Protein AF-F3GN49-F1 (afdb_monomer_lite)

Sequence (95 aa):
NPDDLTQWLTDYLAAGGWPEAAEQRVPVAELFPPRGVFGLYVQQRLREARSAGEAFGSTAVHVPGEAVDLQVHEGGVSVSLADGRMLRGSRPAPE

Structure (mmCIF, N/CA/C/O backbone):
data_AF-F3GN49-F1
#
_entry.id   AF-F3GN49-F1
#
loop_
_atom_site.group_PDB
_atom_site.id
_atom_site.type_symbol
_atom_site.label_atom_id
_atom_site.label_alt_id
_atom_site.label_comp_id
_atom_site.label_asym_id
_atom_site.label_entity_id
_atom_site.label_seq_id
_atom_site.pdbx_PDB_ins_code
_atom_site.Cartn_x
_atom_site.C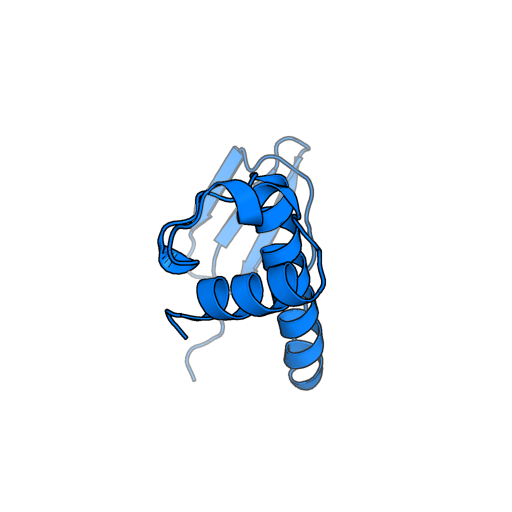artn_y
_atom_site.Cartn_z
_atom_site.occupancy
_atom_site.B_iso_or_equiv
_atom_site.auth_seq_id
_atom_site.auth_comp_id
_atom_site.auth_asym_id
_atom_site.auth_atom_id
_atom_site.pdbx_PDB_model_num
ATOM 1 N N . ASN A 1 1 ? 9.397 -10.462 3.486 1.00 83.94 1 ASN A N 1
ATOM 2 C CA . ASN A 1 1 ? 10.605 -10.629 2.657 1.00 83.94 1 ASN A CA 1
ATOM 3 C C . ASN A 1 1 ? 11.177 -9.235 2.405 1.00 83.94 1 ASN A C 1
ATOM 5 O O . ASN A 1 1 ? 10.424 -8.419 1.888 1.00 83.94 1 ASN A O 1
ATOM 9 N N . PRO A 1 2 ? 12.410 -8.914 2.836 1.00 87.44 2 PRO A N 1
ATOM 10 C CA . PRO A 1 2 ? 13.019 -7.602 2.587 1.00 87.44 2 PRO A CA 1
ATOM 11 C C . PRO A 1 2 ? 13.222 -7.295 1.093 1.00 87.44 2 PRO A C 1
ATOM 13 O O . PRO A 1 2 ? 13.167 -6.130 0.712 1.00 87.44 2 PRO A O 1
ATOM 16 N N . ASP A 1 3 ? 13.352 -8.320 0.247 1.00 93.56 3 ASP A N 1
ATOM 17 C CA . ASP A 1 3 ? 13.603 -8.167 -1.194 1.00 93.56 3 ASP A CA 1
ATOM 18 C C . ASP A 1 3 ? 12.318 -8.127 -2.038 1.00 93.56 3 ASP A C 1
ATOM 20 O O . ASP A 1 3 ? 12.373 -8.103 -3.267 1.00 93.56 3 ASP A O 1
ATOM 24 N N . ASP A 1 4 ? 11.147 -8.125 -1.393 1.00 95.44 4 ASP A N 1
ATOM 25 C CA . ASP A 1 4 ? 9.851 -8.294 -2.058 1.00 95.44 4 ASP A CA 1
ATOM 26 C C . ASP A 1 4 ? 9.590 -7.243 -3.148 1.00 95.44 4 ASP A C 1
ATOM 28 O O . ASP A 1 4 ? 9.171 -7.583 -4.255 1.00 95.44 4 ASP A O 1
ATOM 32 N N . LEU A 1 5 ? 9.906 -5.977 -2.858 1.00 94.88 5 LEU A N 1
ATOM 33 C CA . LEU A 1 5 ? 9.762 -4.878 -3.811 1.00 94.88 5 LEU A CA 1
ATOM 34 C C . LEU A 1 5 ? 10.701 -5.044 -5.011 1.00 94.88 5 LEU A C 1
ATOM 36 O O . LEU A 1 5 ? 10.274 -4.861 -6.147 1.00 94.88 5 LEU A O 1
ATOM 40 N N . THR A 1 6 ? 11.966 -5.391 -4.775 1.00 95.75 6 THR A N 1
ATOM 41 C CA . THR A 1 6 ? 12.965 -5.572 -5.839 1.00 95.75 6 THR A CA 1
ATOM 42 C C . THR A 1 6 ? 12.585 -6.735 -6.755 1.00 95.75 6 THR A C 1
ATOM 44 O O . THR A 1 6 ? 12.718 -6.636 -7.977 1.00 95.75 6 THR A O 1
ATOM 47 N N . GLN A 1 7 ? 12.062 -7.820 -6.181 1.00 96.81 7 GLN A N 1
ATOM 48 C CA . GLN A 1 7 ? 11.602 -8.985 -6.931 1.00 96.81 7 GLN A CA 1
ATOM 49 C C . GLN A 1 7 ? 10.352 -8.653 -7.757 1.00 96.81 7 GLN A C 1
ATOM 51 O O . GLN A 1 7 ? 10.341 -8.878 -8.964 1.00 96.81 7 GLN A O 1
ATOM 56 N N . TRP A 1 8 ? 9.360 -7.996 -7.149 1.00 97.56 8 TRP A N 1
ATOM 57 C CA . TRP A 1 8 ? 8.179 -7.514 -7.867 1.00 97.56 8 TRP A CA 1
ATOM 58 C C . TRP A 1 8 ? 8.542 -6.551 -9.005 1.00 97.56 8 TRP A C 1
ATOM 60 O O . TRP A 1 8 ? 8.000 -6.653 -10.104 1.00 97.56 8 TRP A O 1
ATOM 70 N N . LEU A 1 9 ? 9.479 -5.626 -8.767 1.00 97.25 9 LEU A N 1
ATOM 71 C CA . LEU A 1 9 ? 9.903 -4.654 -9.772 1.00 97.25 9 LEU A CA 1
ATOM 72 C C . LEU A 1 9 ? 10.625 -5.339 -10.936 1.00 97.25 9 LEU A C 1
ATOM 74 O O . LEU A 1 9 ? 10.413 -4.958 -12.082 1.00 97.25 9 LEU A O 1
ATOM 78 N N . THR A 1 10 ? 11.418 -6.377 -10.663 1.00 96.94 10 THR A N 1
ATOM 79 C CA . THR A 1 10 ? 12.046 -7.209 -11.702 1.00 96.94 10 THR A CA 1
ATOM 80 C C . THR A 1 10 ? 10.996 -7.817 -12.630 1.00 96.94 10 THR A C 1
ATOM 82 O O . THR A 1 10 ? 11.094 -7.665 -13.849 1.00 96.94 10 THR A O 1
ATOM 85 N N . ASP A 1 11 ? 9.959 -8.433 -12.063 1.00 97.56 11 ASP A N 1
ATOM 86 C CA . ASP A 1 11 ? 8.886 -9.061 -12.838 1.00 97.56 11 ASP A CA 1
ATOM 87 C C . ASP A 1 11 ? 8.069 -8.022 -13.621 1.00 97.56 11 ASP A C 1
ATOM 89 O O . ASP A 1 11 ? 7.759 -8.212 -14.799 1.00 97.56 11 ASP A O 1
ATOM 93 N N . TYR A 1 12 ? 7.770 -6.881 -12.994 1.00 97.19 12 TYR A N 1
ATOM 94 C CA . TYR A 1 12 ? 7.053 -5.772 -13.623 1.00 97.19 12 TYR A CA 1
ATOM 95 C C . TYR A 1 12 ? 7.811 -5.202 -14.833 1.00 97.19 12 TYR A C 1
ATOM 97 O O . TYR A 1 12 ? 7.210 -4.919 -15.872 1.00 97.19 12 TYR A O 1
ATOM 105 N N . LEU A 1 13 ? 9.136 -5.067 -14.727 1.00 96.62 13 LEU A N 1
ATOM 106 C CA . LEU A 1 13 ? 9.999 -4.629 -15.824 1.00 96.62 13 LEU A CA 1
ATOM 107 C C . LEU A 1 13 ? 10.090 -5.674 -16.937 1.00 96.62 13 LEU A C 1
ATOM 109 O O . LEU A 1 13 ? 9.989 -5.315 -18.109 1.00 96.62 13 LEU A O 1
ATOM 113 N N . ALA A 1 14 ? 10.218 -6.957 -16.588 1.00 96.50 14 ALA A N 1
ATOM 114 C CA . ALA A 1 14 ? 10.228 -8.053 -17.558 1.00 96.50 14 ALA A CA 1
ATOM 115 C C . ALA A 1 14 ? 8.914 -8.139 -18.357 1.00 96.50 14 ALA A C 1
ATOM 117 O O . ALA A 1 14 ? 8.928 -8.483 -19.538 1.00 96.50 14 ALA A O 1
ATOM 118 N N . ALA A 1 15 ? 7.789 -7.762 -17.743 1.00 97.12 15 ALA A N 1
ATOM 119 C CA . ALA A 1 15 ? 6.487 -7.639 -18.398 1.00 97.12 15 ALA A CA 1
ATOM 120 C C . ALA A 1 15 ? 6.312 -6.340 -19.219 1.00 97.12 15 ALA A C 1
ATOM 122 O O . ALA A 1 15 ? 5.250 -6.127 -19.804 1.00 97.12 15 ALA A O 1
ATOM 123 N N . GLY A 1 16 ? 7.325 -5.465 -19.272 1.00 95.56 16 GLY A N 1
ATOM 124 C CA . GLY A 1 16 ? 7.291 -4.205 -20.020 1.00 95.56 16 GLY A CA 1
ATOM 125 C C . GLY A 1 16 ? 6.583 -3.050 -19.304 1.00 95.56 16 GLY A C 1
ATOM 126 O O . GLY A 1 16 ? 6.214 -2.071 -19.947 1.00 95.56 16 GLY A O 1
ATOM 127 N N . GLY A 1 17 ? 6.382 -3.135 -17.986 1.00 95.12 17 GLY A N 1
ATOM 128 C CA . GLY A 1 17 ? 5.593 -2.165 -17.221 1.00 95.12 17 GLY A CA 1
ATOM 129 C C . GLY A 1 17 ? 6.217 -0.768 -17.074 1.00 95.12 17 GLY A C 1
ATOM 130 O O . GLY A 1 17 ? 5.510 0.190 -16.756 1.00 95.12 17 GLY A O 1
ATOM 131 N N . TRP A 1 18 ? 7.526 -0.627 -17.291 1.00 95.31 18 TRP A N 1
ATOM 132 C CA . TRP A 1 18 ? 8.215 0.669 -17.314 1.00 95.31 18 TRP A CA 1
ATOM 133 C C . TRP A 1 18 ? 9.396 0.632 -18.303 1.00 95.31 18 TRP A C 1
ATOM 135 O O . TRP A 1 18 ? 10.531 0.368 -17.901 1.00 95.31 18 TRP A O 1
ATOM 145 N N . PRO A 1 19 ? 9.138 0.836 -19.609 1.00 93.44 19 PRO A N 1
ATOM 146 C CA . PRO A 1 19 ? 10.152 0.708 -20.659 1.00 93.44 19 PRO A CA 1
ATOM 147 C C . PRO A 1 19 ? 11.367 1.628 -20.479 1.00 93.44 19 PRO A C 1
ATOM 149 O O . PRO A 1 19 ? 12.495 1.221 -20.749 1.00 93.44 19 PRO A O 1
ATOM 152 N N . GLU A 1 20 ? 11.160 2.841 -19.964 1.00 94.19 20 GLU A N 1
ATOM 153 C CA . GLU A 1 20 ? 12.200 3.854 -19.755 1.00 94.19 20 GLU A CA 1
ATOM 154 C C . GLU A 1 20 ? 13.244 3.420 -18.708 1.00 94.19 20 GLU A C 1
ATOM 156 O O . GLU A 1 20 ? 14.354 3.950 -18.669 1.00 94.19 20 GLU A O 1
ATOM 161 N N . ALA A 1 21 ? 12.945 2.414 -17.877 1.00 93.81 21 ALA A N 1
ATOM 162 C CA . ALA A 1 21 ? 13.933 1.820 -16.977 1.00 93.81 21 ALA A CA 1
ATOM 163 C C . ALA A 1 21 ? 15.127 1.210 -17.730 1.00 93.81 21 ALA A C 1
ATOM 165 O O . ALA A 1 21 ? 16.251 1.231 -17.224 1.00 93.81 21 ALA A O 1
ATOM 166 N N . ALA A 1 22 ? 14.911 0.702 -18.951 1.00 90.56 22 ALA A N 1
ATOM 167 C CA . ALA A 1 22 ? 15.961 0.087 -19.763 1.00 90.56 22 ALA A CA 1
ATOM 168 C C . ALA A 1 22 ? 17.073 1.080 -20.154 1.00 90.56 22 ALA A C 1
ATOM 170 O O . ALA A 1 22 ? 18.215 0.677 -20.389 1.00 90.56 22 ALA A O 1
ATOM 171 N N . GLU A 1 23 ? 16.767 2.380 -20.188 1.00 93.25 23 GLU A N 1
ATOM 172 C CA . GLU A 1 23 ? 17.730 3.434 -20.520 1.00 93.25 23 GLU A CA 1
ATOM 173 C C . GLU A 1 23 ? 18.741 3.684 -19.394 1.00 93.25 23 GLU A C 1
ATOM 175 O O . GLU A 1 23 ? 19.872 4.089 -19.661 1.00 93.25 23 GLU A O 1
ATOM 180 N N . GLN A 1 24 ? 18.366 3.399 -18.143 1.00 91.62 24 GLN A N 1
ATOM 181 C CA . GLN A 1 24 ? 19.186 3.702 -16.966 1.00 91.62 24 GLN A CA 1
ATOM 182 C C . GLN A 1 24 ? 20.349 2.719 -16.784 1.00 91.62 24 GLN A C 1
ATOM 184 O O . GLN A 1 24 ? 21.380 3.099 -16.238 1.00 91.62 24 GLN A O 1
ATOM 189 N N . ARG A 1 25 ? 20.217 1.474 -17.272 1.00 89.44 25 ARG A N 1
ATOM 190 C CA . ARG A 1 25 ? 21.264 0.426 -17.242 1.00 89.44 25 ARG A CA 1
ATOM 191 C C . ARG A 1 25 ? 21.893 0.179 -15.858 1.00 89.44 25 ARG A C 1
ATOM 193 O O . ARG A 1 25 ? 23.054 -0.215 -15.774 1.00 89.44 25 ARG A O 1
ATOM 200 N N . VAL A 1 26 ? 21.131 0.387 -14.787 1.00 94.31 26 VAL A N 1
ATOM 201 C CA . VAL A 1 26 ? 21.529 0.084 -13.402 1.00 94.31 26 VAL A CA 1
ATOM 202 C C . VAL A 1 26 ? 20.820 -1.178 -12.899 1.00 94.31 26 VAL A C 1
ATOM 204 O O . VAL A 1 26 ? 19.789 -1.563 -13.462 1.00 94.31 26 VAL A O 1
ATOM 207 N N . PRO A 1 27 ? 2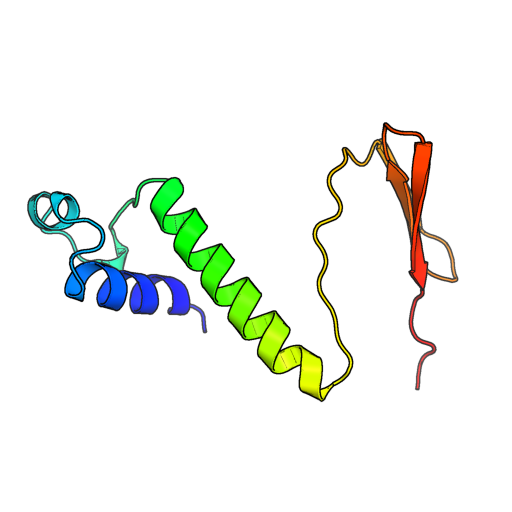1.334 -1.842 -11.847 1.00 94.88 27 PRO A N 1
ATOM 208 C CA . PRO A 1 27 ? 20.610 -2.919 -11.181 1.00 94.88 27 PRO A CA 1
ATOM 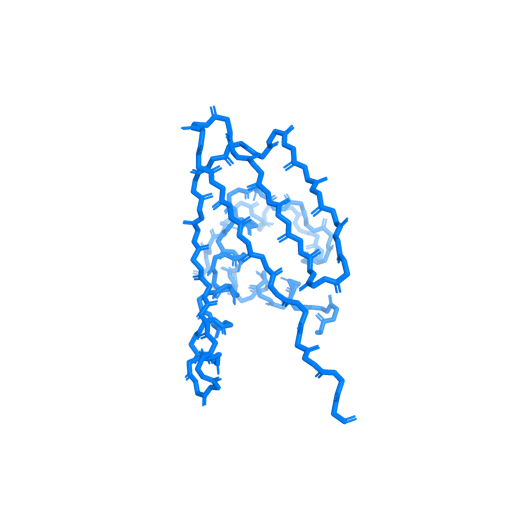209 C C . PRO A 1 27 ? 19.220 -2.473 -10.709 1.00 94.88 27 PRO A C 1
ATOM 211 O O . PRO A 1 27 ? 19.034 -1.335 -10.287 1.00 94.88 27 PRO A O 1
ATOM 214 N N . VAL A 1 28 ? 18.247 -3.391 -10.706 1.00 94.06 28 VAL A N 1
ATOM 215 C CA . VAL A 1 28 ? 16.857 -3.086 -10.302 1.00 94.06 28 VAL A CA 1
ATOM 216 C C . VAL A 1 28 ? 16.778 -2.512 -8.883 1.00 94.06 28 VAL A C 1
ATOM 218 O O . VAL A 1 28 ? 15.984 -1.612 -8.632 1.00 94.06 28 VAL A O 1
ATOM 221 N N . ALA A 1 29 ? 17.635 -2.982 -7.974 1.00 93.06 29 ALA A N 1
ATOM 222 C CA . ALA A 1 29 ? 17.714 -2.488 -6.598 1.00 93.06 29 ALA A CA 1
ATOM 223 C C . ALA A 1 29 ? 18.174 -1.019 -6.486 1.00 93.06 29 ALA A C 1
ATOM 225 O O . ALA A 1 29 ? 17.962 -0.394 -5.451 1.00 93.06 29 ALA A O 1
ATOM 226 N N . GLU A 1 30 ? 18.795 -0.473 -7.533 1.00 94.38 30 GLU A N 1
ATOM 227 C CA . GLU A 1 30 ? 19.285 0.908 -7.599 1.00 94.38 30 GLU A CA 1
ATOM 228 C C . GLU A 1 30 ? 18.347 1.827 -8.403 1.00 94.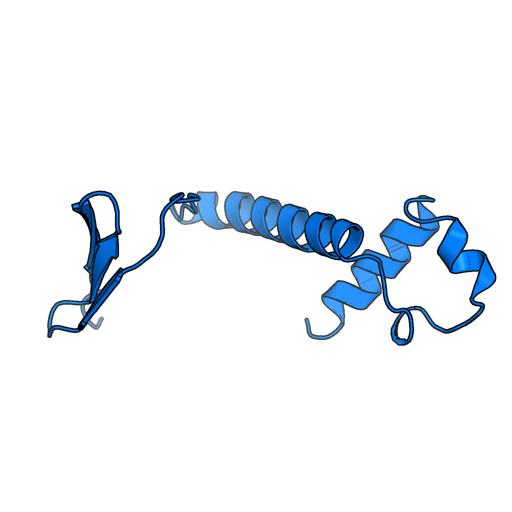38 30 GLU A C 1
ATOM 230 O O . GLU A 1 30 ? 18.594 3.029 -8.508 1.00 94.38 30 GLU A O 1
ATOM 235 N N . LEU A 1 31 ? 17.257 1.291 -8.968 1.00 93.75 31 LEU A N 1
ATOM 236 C CA . LEU A 1 31 ? 16.268 2.091 -9.686 1.00 93.75 31 LEU A CA 1
ATOM 237 C C . LEU A 1 31 ? 15.437 2.946 -8.725 1.00 93.75 31 LEU A C 1
ATOM 239 O O . LEU A 1 31 ? 14.998 2.498 -7.666 1.00 93.75 31 LEU A O 1
ATOM 243 N N . PHE A 1 32 ? 15.113 4.159 -9.174 1.00 91.75 32 PHE A N 1
ATOM 244 C CA . PHE A 1 32 ? 14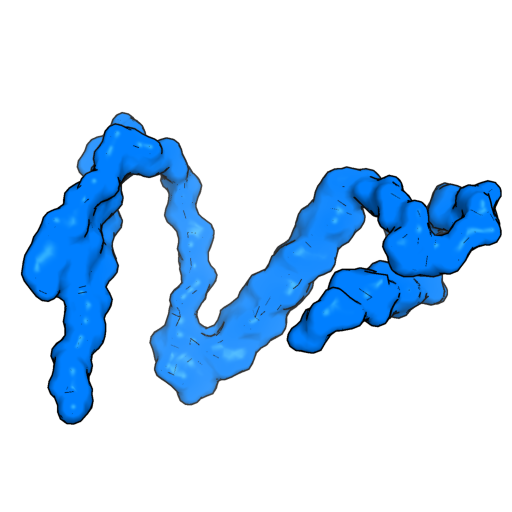.155 5.048 -8.518 1.00 91.75 32 PHE A CA 1
ATOM 245 C C . PHE A 1 32 ? 12.861 5.105 -9.340 1.00 91.75 32 PHE A C 1
ATOM 247 O O . PHE A 1 32 ? 12.700 6.005 -10.171 1.00 91.75 32 PHE A O 1
ATOM 254 N N . PRO A 1 33 ? 11.937 4.138 -9.170 1.00 90.88 33 PRO A N 1
ATOM 255 C CA . PRO A 1 33 ? 10.723 4.085 -9.967 1.00 90.88 33 PRO A CA 1
ATOM 256 C C . PRO A 1 33 ? 9.830 5.310 -9.731 1.00 90.88 33 PRO A C 1
ATOM 258 O O . PRO A 1 33 ? 9.771 5.836 -8.612 1.00 90.88 33 PRO A O 1
ATOM 261 N N . PRO A 1 34 ? 9.069 5.753 -10.751 1.00 94.06 34 PRO A N 1
ATOM 262 C CA . PRO A 1 34 ? 8.049 6.771 -10.569 1.00 94.06 34 PRO A CA 1
ATOM 263 C C . PRO A 1 34 ? 7.110 6.390 -9.424 1.00 94.06 34 PRO A C 1
ATOM 265 O O . PRO A 1 34 ? 6.739 5.225 -9.268 1.00 94.06 34 PRO A O 1
ATOM 268 N N . ARG A 1 35 ? 6.646 7.385 -8.658 1.00 94.62 35 ARG A N 1
ATOM 269 C CA . ARG A 1 35 ? 5.736 7.151 -7.518 1.00 94.62 35 ARG A CA 1
ATOM 270 C C . ARG A 1 35 ? 4.494 6.337 -7.907 1.00 94.62 35 ARG A C 1
ATOM 272 O O . ARG A 1 35 ? 3.994 5.567 -7.094 1.00 94.62 35 ARG A O 1
ATOM 279 N N . GLY A 1 36 ? 4.029 6.472 -9.153 1.00 95.38 36 GLY A N 1
ATOM 280 C CA . GLY A 1 36 ? 2.922 5.683 -9.698 1.00 95.38 36 GLY A CA 1
ATOM 281 C C . GLY A 1 36 ? 3.205 4.177 -9.756 1.00 95.38 36 GLY A C 1
ATOM 282 O O . GLY A 1 36 ? 2.340 3.393 -9.382 1.00 95.38 36 GLY A O 1
ATOM 283 N N . VAL A 1 37 ? 4.421 3.768 -10.133 1.00 95.94 37 VAL A N 1
ATOM 284 C CA . VAL A 1 37 ? 4.830 2.351 -10.186 1.00 95.94 37 VAL A CA 1
ATOM 285 C C . VAL A 1 37 ? 4.862 1.750 -8.782 1.00 95.94 37 VAL A C 1
ATOM 287 O O . VAL A 1 37 ? 4.324 0.669 -8.557 1.00 95.94 37 VAL A O 1
ATOM 290 N N . PHE A 1 38 ? 5.396 2.488 -7.805 1.00 93.06 38 PHE A N 1
ATOM 291 C CA . PHE A 1 38 ? 5.338 2.066 -6.403 1.00 93.06 38 PHE A CA 1
ATOM 292 C C . PHE A 1 38 ? 3.890 1.931 -5.898 1.00 93.06 38 PHE A C 1
ATOM 294 O O . PHE A 1 38 ? 3.563 1.003 -5.160 1.00 93.06 38 PHE A O 1
ATOM 301 N N . GLY A 1 39 ? 2.992 2.816 -6.341 1.00 95.50 39 GLY A N 1
ATOM 302 C CA . GLY A 1 39 ? 1.562 2.704 -6.058 1.00 95.50 39 GLY A CA 1
ATOM 303 C C . GLY A 1 39 ? 0.950 1.391 -6.557 1.00 95.50 39 GLY A C 1
ATOM 304 O O . GLY A 1 39 ? 0.178 0.770 -5.827 1.00 95.50 39 GLY A O 1
ATOM 305 N N . LEU A 1 40 ? 1.320 0.932 -7.758 1.00 97.06 40 LEU A N 1
ATOM 306 C CA . LEU A 1 40 ? 0.853 -0.346 -8.312 1.00 97.06 40 LEU A CA 1
ATOM 307 C C . LEU A 1 40 ? 1.306 -1.539 -7.460 1.00 97.06 40 LEU A C 1
ATOM 309 O O . LEU A 1 40 ? 0.484 -2.402 -7.144 1.00 97.06 40 LEU A O 1
ATOM 313 N N . TYR A 1 41 ? 2.573 -1.544 -7.034 1.00 96.38 41 TYR A N 1
ATOM 314 C CA . TYR A 1 41 ? 3.122 -2.548 -6.118 1.00 96.38 41 TYR A CA 1
ATOM 315 C C . TYR A 1 41 ? 2.311 -2.639 -4.821 1.00 96.38 41 TYR A C 1
ATOM 317 O O . TYR A 1 41 ? 1.792 -3.703 -4.474 1.00 96.38 41 TYR A O 1
ATOM 325 N N . VAL A 1 42 ? 2.133 -1.509 -4.128 1.00 95.38 42 VAL A N 1
ATOM 326 C CA . VAL A 1 42 ? 1.405 -1.469 -2.850 1.00 95.38 42 VAL A CA 1
ATOM 327 C C . VAL A 1 42 ? -0.041 -1.932 -3.026 1.00 95.38 42 VAL A C 1
ATOM 329 O O . VAL A 1 42 ? -0.551 -2.696 -2.207 1.00 95.38 42 VAL A O 1
ATOM 332 N N . GLN A 1 43 ? -0.709 -1.516 -4.106 1.00 95.88 43 GLN A N 1
ATOM 333 C CA . GLN A 1 43 ? -2.075 -1.950 -4.394 1.00 95.88 43 GLN A CA 1
ATOM 334 C C . GLN A 1 43 ? -2.167 -3.458 -4.640 1.00 95.88 43 GLN A C 1
ATOM 336 O O . GLN A 1 43 ? -3.128 -4.082 -4.188 1.00 95.88 43 GLN A O 1
ATOM 341 N N . GLN A 1 44 ? -1.196 -4.051 -5.339 1.00 96.44 44 GLN A N 1
ATOM 342 C CA . GLN A 1 44 ? -1.148 -5.496 -5.540 1.00 96.44 44 GLN A CA 1
ATOM 343 C C . GLN A 1 44 ? -0.965 -6.235 -4.216 1.00 96.44 44 GLN A C 1
ATOM 345 O O . GLN A 1 44 ? -1.786 -7.095 -3.896 1.00 96.44 44 GLN A O 1
ATOM 350 N N . ARG A 1 45 ? 0.023 -5.843 -3.404 1.00 95.88 45 ARG A N 1
ATOM 351 C CA . ARG A 1 45 ? 0.255 -6.466 -2.093 1.00 95.88 45 ARG A CA 1
ATOM 352 C C . ARG A 1 45 ? -0.937 -6.323 -1.156 1.00 95.88 45 ARG A C 1
ATOM 354 O O . ARG A 1 45 ? -1.277 -7.267 -0.452 1.00 95.88 45 ARG A O 1
ATOM 361 N N . LEU A 1 46 ? -1.637 -5.190 -1.194 1.00 94.94 46 LEU A N 1
ATOM 362 C CA . LEU A 1 46 ? -2.859 -5.001 -0.415 1.00 94.94 46 LEU A CA 1
ATOM 363 C C . LEU A 1 46 ? -3.997 -5.925 -0.876 1.00 94.94 46 LEU A C 1
ATOM 365 O O . LEU A 1 46 ? -4.732 -6.438 -0.035 1.00 94.94 46 LEU A O 1
ATOM 369 N N . ARG A 1 47 ? -4.159 -6.157 -2.187 1.00 95.12 47 ARG A N 1
ATOM 370 C CA . ARG A 1 47 ? -5.149 -7.121 -2.705 1.00 95.12 47 ARG A CA 1
ATOM 371 C C . ARG A 1 47 ? -4.814 -8.553 -2.292 1.00 95.12 47 ARG A C 1
ATOM 373 O O . ARG A 1 47 ? -5.703 -9.261 -1.832 1.00 95.12 47 ARG A O 1
ATOM 380 N N . GLU A 1 48 ? -3.553 -8.952 -2.419 1.00 94.81 48 GLU A N 1
ATOM 381 C CA . GLU A 1 48 ? -3.077 -10.281 -2.014 1.00 94.81 48 GLU A CA 1
ATOM 382 C C . GLU A 1 48 ? -3.278 -10.505 -0.510 1.00 94.81 48 GLU A C 1
ATOM 384 O O . GLU A 1 48 ? -3.836 -11.522 -0.106 1.00 94.81 48 GLU A O 1
ATOM 389 N N . ALA A 1 49 ? -2.921 -9.518 0.318 1.00 93.56 49 ALA A N 1
ATOM 390 C CA . ALA A 1 49 ? -3.119 -9.581 1.763 1.00 93.56 49 ALA A CA 1
ATOM 391 C C . ALA A 1 49 ? -4.603 -9.664 2.152 1.00 93.56 49 ALA A C 1
ATOM 393 O O . ALA A 1 49 ? -4.954 -10.415 3.059 1.00 93.56 49 ALA A O 1
ATOM 394 N N . ARG A 1 50 ? -5.486 -8.930 1.458 1.00 94.62 50 ARG A N 1
ATOM 395 C CA . ARG A 1 50 ? -6.941 -9.039 1.655 1.00 94.62 50 ARG A CA 1
ATOM 396 C C . ARG A 1 50 ? -7.436 -10.446 1.343 1.00 94.62 50 ARG A C 1
ATOM 398 O O . ARG A 1 50 ? -8.083 -11.043 2.192 1.00 94.62 50 ARG A O 1
ATOM 405 N N . SER A 1 51 ? -7.066 -10.986 0.182 1.00 94.56 51 SER A N 1
ATOM 406 C CA . SER A 1 51 ? -7.467 -12.335 -0.227 1.00 94.56 51 SER A CA 1
ATOM 407 C C . SER A 1 51 ? -6.957 -13.410 0.740 1.00 94.56 51 SER A C 1
ATOM 409 O O . SER A 1 51 ? -7.705 -14.310 1.106 1.00 94.56 51 SER A O 1
ATOM 411 N N . ALA A 1 52 ? -5.718 -13.293 1.225 1.00 94.38 52 ALA A N 1
ATOM 412 C CA . ALA A 1 52 ? -5.185 -14.207 2.235 1.00 94.38 52 ALA A CA 1
ATOM 413 C C . ALA A 1 52 ? -5.900 -14.067 3.594 1.00 94.38 52 ALA A C 1
ATOM 415 O O . ALA A 1 52 ? -6.130 -15.060 4.283 1.00 94.38 52 ALA A O 1
ATOM 416 N N . GLY A 1 53 ? -6.260 -12.840 3.981 1.00 94.12 53 GLY A N 1
ATOM 417 C CA . GLY A 1 53 ? -6.935 -12.533 5.242 1.00 94.12 53 GLY A CA 1
ATOM 418 C C . GLY A 1 53 ? -8.389 -13.003 5.309 1.00 94.12 53 GLY A C 1
ATOM 419 O O . GLY A 1 53 ? -8.869 -13.309 6.402 1.00 94.12 53 GLY A O 1
ATOM 420 N N . GLU A 1 54 ? -9.074 -13.122 4.168 1.00 93.12 54 GLU A N 1
ATOM 421 C CA . GLU A 1 54 ? -10.457 -13.617 4.089 1.00 93.12 54 GLU A CA 1
ATOM 422 C C . GLU A 1 54 ? -10.613 -15.000 4.741 1.00 93.12 54 GLU A C 1
ATOM 424 O O . GLU A 1 54 ? -11.588 -15.232 5.456 1.00 93.12 54 GLU A O 1
ATOM 429 N N . ALA A 1 55 ? -9.614 -15.880 4.599 1.00 93.62 55 ALA A N 1
ATOM 430 C CA . ALA A 1 55 ? -9.596 -17.202 5.235 1.00 93.62 55 ALA A CA 1
ATOM 431 C C . ALA A 1 55 ? -9.628 -17.148 6.777 1.00 93.62 55 ALA A C 1
ATOM 433 O O . ALA A 1 55 ? -10.029 -18.113 7.424 1.00 93.62 55 ALA A O 1
ATOM 434 N N . PHE A 1 56 ? -9.233 -16.016 7.362 1.00 93.81 56 PHE A N 1
ATOM 435 C CA . PHE A 1 56 ? -9.207 -15.766 8.804 1.00 93.81 56 PHE A CA 1
ATOM 436 C C . PHE A 1 56 ? -10.298 -14.778 9.247 1.00 93.81 56 PHE A C 1
ATOM 438 O O . PHE A 1 56 ? -10.247 -14.264 10.363 1.00 93.81 56 PHE A O 1
ATOM 445 N N . GLY A 1 57 ? -11.255 -14.444 8.370 1.00 93.38 57 GLY A N 1
ATOM 446 C CA . GLY A 1 57 ? -12.280 -13.430 8.641 1.00 93.38 57 GLY A CA 1
ATOM 447 C C . GLY A 1 57 ? -11.733 -12.001 8.761 1.00 93.38 57 GLY A C 1
ATOM 448 O O . GLY A 1 57 ? -12.436 -11.108 9.235 1.00 93.38 57 GLY A O 1
ATOM 449 N N . SER A 1 58 ? -10.484 -11.768 8.349 1.00 92.50 58 SER A N 1
ATOM 450 C CA . SER A 1 58 ? -9.865 -10.443 8.369 1.00 92.50 58 SER A CA 1
ATOM 451 C C . SER A 1 58 ? -10.305 -9.624 7.160 1.00 92.50 58 SER A C 1
ATOM 453 O O . SER A 1 58 ? -10.406 -10.135 6.047 1.00 92.50 58 SER A O 1
ATOM 455 N N . THR A 1 59 ? -10.530 -8.327 7.363 1.00 91.00 59 THR A N 1
ATOM 456 C CA . THR A 1 59 ? -10.908 -7.395 6.293 1.00 91.00 59 THR A CA 1
ATOM 457 C C . THR A 1 59 ? -10.028 -6.149 6.335 1.00 91.00 59 THR A C 1
ATOM 459 O O . THR A 1 59 ? -9.511 -5.771 7.384 1.00 91.00 59 THR A O 1
ATOM 462 N N . ALA A 1 60 ? -9.841 -5.499 5.184 1.00 91.12 60 ALA A N 1
ATOM 463 C CA . ALA A 1 60 ? -9.136 -4.224 5.100 1.00 91.12 60 ALA A CA 1
ATOM 464 C C . ALA A 1 60 ? -9.903 -3.264 4.192 1.00 91.12 60 ALA A C 1
ATOM 466 O O . ALA A 1 60 ? -10.054 -3.507 2.993 1.00 91.12 60 ALA A O 1
ATOM 467 N N . VAL A 1 61 ? -10.358 -2.151 4.762 1.00 90.25 61 VAL A N 1
ATOM 468 C CA . VAL A 1 61 ? -11.193 -1.158 4.080 1.00 90.25 61 VAL A CA 1
ATOM 469 C C . VAL A 1 61 ? -10.482 0.188 4.096 1.00 90.25 61 VAL A C 1
ATOM 471 O O . VAL A 1 61 ? -9.898 0.584 5.101 1.00 90.25 61 VAL A O 1
ATOM 474 N N . HIS A 1 62 ? -10.518 0.894 2.968 1.00 91.31 62 HIS A N 1
ATOM 475 C CA . HIS A 1 62 ? -10.054 2.274 2.920 1.00 91.31 62 HIS A CA 1
ATOM 476 C C . HIS A 1 62 ? -11.130 3.180 3.522 1.00 91.31 62 HIS A C 1
ATOM 478 O O . HIS A 1 62 ? -12.254 3.212 3.022 1.00 91.31 62 HIS A O 1
ATOM 484 N N . VAL A 1 63 ? -10.780 3.914 4.578 1.00 94.12 63 VAL A N 1
ATOM 485 C CA . VAL A 1 63 ? -11.640 4.947 5.159 1.00 94.12 63 VAL A CA 1
ATOM 486 C C . VAL A 1 63 ? -11.113 6.307 4.697 1.00 94.12 63 VAL A C 1
ATOM 488 O O . VAL A 1 63 ? -10.106 6.765 5.230 1.00 94.12 63 VAL A O 1
ATOM 491 N N . PRO A 1 64 ? -11.739 6.949 3.694 1.00 95.12 64 PRO A N 1
ATOM 492 C CA . PRO A 1 64 ? -11.292 8.254 3.228 1.00 95.12 64 PRO A CA 1
ATOM 493 C C . PRO A 1 64 ? -11.624 9.301 4.288 1.00 95.12 64 PRO A C 1
ATOM 495 O O . PRO A 1 64 ? -12.791 9.450 4.637 1.00 95.12 64 PRO A O 1
ATOM 498 N N . GLY A 1 65 ? -10.628 10.012 4.801 1.00 95.31 65 GLY A N 1
ATOM 499 C CA . GLY A 1 65 ? -10.822 11.075 5.781 1.00 95.31 65 GLY A CA 1
ATOM 500 C C . GLY A 1 65 ? -9.514 11.455 6.461 1.00 95.31 65 GLY A C 1
ATOM 501 O O . GLY A 1 65 ? -8.600 10.640 6.567 1.00 95.31 65 GLY A O 1
ATOM 502 N N . GLU A 1 66 ? -9.425 12.700 6.909 1.00 97.81 66 GLU A N 1
ATOM 503 C CA . GLU A 1 66 ? -8.308 13.176 7.719 1.00 97.81 66 GLU A CA 1
ATOM 504 C C . GLU A 1 66 ? -8.570 12.837 9.188 1.00 97.81 66 GLU A C 1
ATOM 506 O O . GLU A 1 66 ? -9.628 13.179 9.716 1.00 97.81 66 GLU A O 1
ATOM 511 N N . ALA A 1 67 ? -7.631 12.154 9.842 1.00 97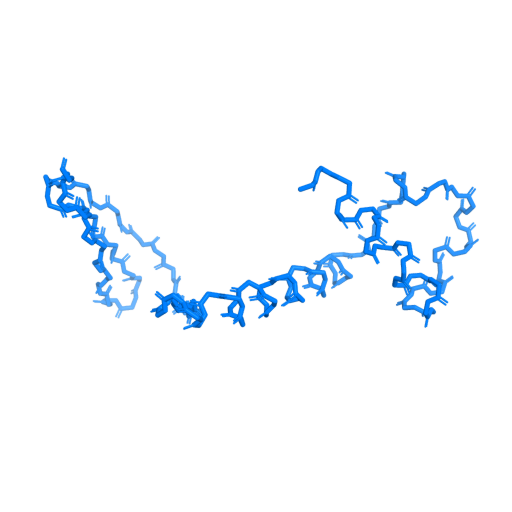.31 67 ALA A N 1
ATOM 512 C CA . ALA A 1 67 ? -7.680 11.933 11.282 1.00 97.31 67 ALA A CA 1
ATOM 513 C C . ALA A 1 67 ? -7.220 13.204 12.008 1.00 97.31 67 ALA A C 1
ATOM 515 O O . ALA A 1 67 ? -6.092 13.647 11.808 1.00 97.31 67 ALA A O 1
ATOM 516 N N . VAL A 1 68 ? -8.088 13.771 12.846 1.00 98.31 68 VAL A N 1
ATOM 517 C CA . VAL A 1 68 ? -7.846 15.038 13.561 1.00 98.31 68 VAL A CA 1
ATOM 518 C C . VAL A 1 68 ? -7.607 14.851 15.056 1.00 98.31 68 VAL A C 1
ATOM 520 O O . VAL A 1 68 ? -7.087 15.754 15.703 1.00 98.31 68 VAL A O 1
ATOM 523 N N . ASP A 1 69 ? -7.971 13.692 15.609 1.00 98.25 69 ASP A N 1
ATOM 524 C CA . ASP A 1 69 ? -7.681 13.332 16.998 1.00 98.25 69 ASP A CA 1
ATOM 525 C C . ASP A 1 69 ? -7.503 11.813 17.152 1.00 98.25 69 ASP A C 1
ATOM 527 O O . ASP A 1 69 ? -8.137 11.025 16.441 1.00 98.25 69 ASP A O 1
ATOM 531 N N . LEU A 1 70 ? -6.650 11.409 18.095 1.00 97.44 70 LEU A N 1
ATOM 532 C CA . LEU A 1 70 ? -6.352 10.019 18.440 1.00 97.44 70 LEU A CA 1
ATOM 533 C C . LEU A 1 70 ? -6.323 9.875 19.962 1.00 97.44 70 LEU A C 1
ATOM 535 O O . LEU A 1 70 ? -5.458 10.435 20.631 1.00 97.44 70 LEU A O 1
ATOM 539 N N . GLN A 1 71 ? -7.216 9.050 20.500 1.00 97.88 71 GLN A N 1
ATOM 540 C CA . GLN A 1 71 ? -7.309 8.794 21.934 1.00 97.88 71 GLN A CA 1
ATOM 541 C C . GLN A 1 71 ? -7.052 7.323 22.232 1.00 97.88 71 GLN A C 1
ATOM 543 O O . GLN A 1 71 ? -7.716 6.444 21.684 1.00 97.88 71 GLN A O 1
ATOM 548 N N . VAL A 1 72 ? -6.115 7.058 23.139 1.00 96.50 72 VAL A N 1
ATOM 549 C CA . VAL A 1 72 ? -5.816 5.713 23.642 1.00 96.50 72 VAL A CA 1
ATOM 550 C C . VAL A 1 72 ? -6.436 5.562 25.026 1.00 96.50 72 VAL A C 1
ATOM 552 O O . VAL A 1 72 ? -6.275 6.424 25.886 1.00 96.50 72 VAL A O 1
ATOM 555 N N . HIS A 1 73 ? -7.149 4.465 25.240 1.00 93.19 73 HIS A N 1
ATOM 556 C CA . HIS A 1 73 ? -7.796 4.114 26.502 1.00 93.19 73 HIS A CA 1
ATOM 557 C C . HIS A 1 73 ? -7.560 2.634 26.812 1.00 93.19 73 HIS A C 1
ATOM 559 O O . HIS A 1 73 ? -7.041 1.885 25.988 1.00 93.19 73 HIS A O 1
ATOM 565 N N . GLU A 1 74 ? -7.924 2.196 28.015 1.00 90.75 74 GLU A N 1
ATOM 566 C CA . GLU A 1 74 ? -7.667 0.823 28.473 1.00 90.75 74 GLU A CA 1
ATOM 567 C C . GLU A 1 74 ? -8.270 -0.246 27.538 1.00 90.75 74 GLU A C 1
ATOM 569 O O . GLU A 1 74 ? -7.675 -1.305 27.324 1.00 90.75 74 GLU A O 1
ATOM 574 N N . GLY A 1 75 ? -9.424 0.055 26.930 1.00 90.06 75 GLY A N 1
ATOM 575 C CA . GLY A 1 75 ? -10.134 -0.839 26.014 1.00 90.06 75 GLY A CA 1
ATOM 576 C C . GLY A 1 75 ? -9.669 -0.778 24.556 1.00 90.06 75 GLY A C 1
ATOM 577 O O . GLY A 1 75 ? -10.118 -1.594 23.748 1.00 90.06 75 GLY A O 1
ATOM 578 N N . GLY A 1 76 ? -8.790 0.162 24.190 1.00 94.56 76 GLY A N 1
ATOM 579 C CA . GLY A 1 76 ? -8.292 0.309 22.824 1.00 94.56 76 GLY A CA 1
ATOM 580 C C . GLY A 1 76 ? -8.071 1.757 22.394 1.00 94.56 76 GLY A C 1
ATOM 581 O O . GLY A 1 76 ? -7.485 2.558 23.117 1.00 94.56 76 GLY A O 1
ATOM 582 N N . VAL A 1 77 ? -8.487 2.083 21.171 1.00 96.50 77 VAL A N 1
ATOM 583 C CA . VAL A 1 77 ? -8.184 3.360 20.513 1.00 96.50 77 VAL A CA 1
ATOM 584 C C . VAL A 1 77 ? -9.436 3.933 19.858 1.00 96.50 77 VAL A C 1
ATOM 586 O O . VAL A 1 77 ? -10.230 3.198 19.271 1.00 96.50 77 VAL A O 1
ATOM 589 N N . SER A 1 78 ? -9.602 5.248 19.932 1.00 97.44 78 SER A N 1
ATOM 590 C CA . SER A 1 78 ? -10.616 6.002 19.194 1.00 97.44 78 SER A CA 1
ATOM 591 C C . SER A 1 78 ? -9.931 7.021 18.283 1.00 97.44 78 SER A C 1
ATOM 593 O O . SER A 1 78 ? -8.990 7.688 18.707 1.00 97.44 78 SER A O 1
ATOM 595 N N . VAL A 1 79 ? -10.401 7.146 17.043 1.00 97.88 79 VAL A N 1
ATOM 596 C CA . VAL A 1 79 ? -9.911 8.123 16.058 1.00 97.88 79 VAL A CA 1
ATOM 597 C C . VAL A 1 79 ? -11.068 9.024 15.656 1.00 97.88 79 VAL A C 1
ATOM 599 O O . VAL A 1 79 ? -12.087 8.516 15.183 1.00 97.88 79 VAL A O 1
ATOM 602 N N . SER A 1 80 ? -10.913 10.337 15.801 1.00 98.31 80 SER A N 1
ATOM 603 C CA . SER A 1 80 ? -11.868 11.318 15.273 1.00 98.31 80 SER A CA 1
ATOM 604 C C . SER A 1 80 ? -11.412 11.772 13.892 1.00 98.31 80 SER A C 1
ATOM 606 O O . SER A 1 80 ? -10.245 12.121 13.706 1.00 98.31 80 SER A O 1
ATOM 608 N N . LEU A 1 81 ? -12.323 11.774 12.923 1.00 98.38 81 LEU A N 1
ATOM 609 C CA . LEU A 1 81 ? -12.075 12.282 11.578 1.00 98.38 81 LEU A CA 1
ATOM 610 C C . LEU A 1 81 ? -12.597 13.717 11.435 1.00 98.38 81 LEU A C 1
ATOM 612 O O . LEU A 1 81 ? -13.547 14.110 12.112 1.00 98.38 81 LEU A O 1
ATOM 616 N N . ALA A 1 82 ? -12.002 14.493 10.526 1.00 98.25 82 ALA A N 1
ATOM 617 C CA . ALA A 1 82 ? -12.370 15.890 10.264 1.00 98.25 82 ALA A CA 1
ATOM 618 C C . ALA A 1 82 ? -13.847 16.075 9.870 1.00 98.25 82 ALA A C 1
ATOM 620 O O . ALA A 1 82 ? -14.417 17.145 10.062 1.00 98.25 82 ALA A O 1
ATOM 621 N N . ASP A 1 83 ? -14.477 15.029 9.334 1.00 97.19 83 ASP A N 1
ATOM 622 C CA . ASP A 1 83 ? -15.891 15.020 8.949 1.00 97.19 83 ASP A CA 1
ATOM 623 C C . ASP A 1 83 ? -16.853 14.655 10.095 1.00 97.19 83 ASP A C 1
ATOM 625 O O . ASP A 1 83 ? -18.051 14.482 9.873 1.00 97.19 83 ASP A O 1
ATOM 629 N N . GLY A 1 84 ? -16.340 14.526 11.321 1.00 97.38 84 GLY A N 1
ATOM 630 C CA . GLY A 1 84 ? -17.115 14.208 12.517 1.00 97.38 84 GLY A CA 1
ATOM 631 C C . GLY A 1 84 ? -17.354 12.713 12.748 1.00 97.38 84 GLY A C 1
ATOM 632 O O . GLY A 1 84 ? -17.923 12.352 13.780 1.00 97.38 84 GLY A O 1
ATOM 633 N N . ARG A 1 85 ? -16.919 11.818 11.846 1.00 97.75 85 ARG A N 1
ATOM 634 C CA . ARG A 1 85 ? -16.957 10.369 12.110 1.00 97.75 85 ARG A CA 1
ATOM 635 C C . ARG A 1 85 ? -15.946 9.986 13.189 1.00 97.75 85 ARG A C 1
ATOM 637 O O . ARG A 1 85 ? -14.867 10.561 13.286 1.00 97.75 85 ARG A O 1
ATOM 644 N N . MET A 1 86 ? -16.276 8.947 13.955 1.00 97.31 86 MET A N 1
ATOM 645 C CA . MET A 1 86 ? -15.384 8.350 14.949 1.00 97.31 86 MET A CA 1
ATOM 646 C C . MET A 1 86 ? -15.177 6.866 14.643 1.00 97.31 86 MET A C 1
ATOM 648 O O . MET A 1 86 ? -16.142 6.105 14.560 1.00 97.31 86 MET A O 1
ATOM 652 N N . LEU A 1 87 ? -13.919 6.450 14.503 1.00 96.75 87 LEU A N 1
ATOM 653 C CA . LEU A 1 87 ? -13.523 5.047 14.372 1.00 96.75 87 LEU A CA 1
ATOM 654 C C . LEU A 1 87 ? -13.068 4.518 15.732 1.00 96.75 87 LEU A C 1
ATOM 656 O O . LEU A 1 87 ? -12.460 5.249 16.511 1.00 96.75 87 LEU A O 1
ATOM 660 N N . ARG A 1 88 ? -13.343 3.243 16.017 1.00 96.00 88 ARG A N 1
ATOM 661 C CA . ARG A 1 88 ? -12.925 2.584 17.260 1.00 96.00 88 ARG A CA 1
ATOM 662 C C . ARG A 1 88 ? -12.196 1.288 16.946 1.00 96.00 88 ARG A C 1
ATOM 664 O O . ARG A 1 88 ? -12.700 0.472 16.181 1.00 96.00 88 ARG A O 1
ATOM 671 N N . GLY A 1 89 ? -11.038 1.102 17.563 1.00 94.00 89 GLY A N 1
ATOM 672 C CA . GLY A 1 89 ? -10.321 -0.165 17.611 1.00 94.00 89 GLY A CA 1
ATOM 673 C C . GLY A 1 89 ? -10.356 -0.714 19.031 1.00 94.00 89 GLY A C 1
ATOM 674 O O . GLY A 1 89 ? -10.026 0.003 19.972 1.00 94.00 89 GLY A O 1
ATOM 675 N N . SER A 1 90 ? -10.758 -1.970 19.197 1.00 92.06 90 SER A N 1
ATOM 676 C CA . SER A 1 90 ? -10.690 -2.678 20.478 1.00 92.06 90 SER A CA 1
ATOM 677 C C . SER A 1 90 ? -9.367 -3.420 20.604 1.00 92.06 90 SER A C 1
ATOM 679 O O . SER A 1 90 ? -8.917 -4.044 19.640 1.00 92.06 90 SER A O 1
ATOM 681 N N . ARG A 1 91 ? -8.774 -3.429 21.799 1.00 80.38 91 ARG A N 1
ATOM 682 C CA . ARG A 1 91 ? -7.707 -4.387 22.093 1.00 80.38 91 ARG A CA 1
ATOM 683 C C . ARG A 1 91 ? -8.344 -5.775 22.265 1.00 80.38 91 ARG A C 1
ATOM 685 O O . ARG A 1 91 ? -9.300 -5.877 23.036 1.00 80.38 91 ARG A O 1
ATOM 692 N N . PRO A 1 92 ? -7.869 -6.830 21.581 1.00 69.69 92 PRO A N 1
ATOM 693 C CA . PRO A 1 92 ? -8.301 -8.183 21.912 1.00 69.69 92 PRO A CA 1
ATOM 694 C C . PRO A 1 92 ? -7.959 -8.474 23.381 1.00 69.69 92 PRO A C 1
ATOM 696 O O . PRO A 1 92 ? -6.935 -8.005 23.887 1.00 69.69 92 PRO A O 1
ATOM 699 N N . ALA A 1 93 ? -8.840 -9.186 24.086 1.00 65.00 93 ALA A N 1
ATOM 700 C CA . ALA A 1 93 ? -8.546 -9.620 25.449 1.00 65.00 93 ALA A CA 1
ATOM 701 C C . ALA A 1 93 ? -7.280 -10.499 25.435 1.00 65.00 93 ALA A C 1
ATOM 703 O O . ALA A 1 93 ? -7.091 -11.241 24.470 1.00 65.00 93 ALA A O 1
ATOM 704 N N . PRO A 1 94 ? -6.397 -10.399 26.445 1.00 63.50 94 PRO A N 1
ATOM 705 C CA . PRO A 1 94 ? -5.283 -11.334 26.557 1.00 63.50 94 PRO A CA 1
ATOM 706 C C . PRO A 1 94 ? -5.836 -12.763 26.685 1.00 63.50 94 PRO A C 1
ATOM 708 O O . PRO A 1 94 ? -6.781 -12.973 27.449 1.00 63.50 94 PRO A O 1
ATOM 711 N N . GLU A 1 95 ? -5.280 -13.694 25.902 1.00 51.03 95 GLU A N 1
ATOM 712 C CA . GLU A 1 95 ? -5.541 -15.141 26.014 1.00 51.03 95 GLU A CA 1
ATOM 713 C C . GLU A 1 95 ? -4.986 -15.726 27.320 1.00 51.03 95 GLU A C 1
ATOM 715 O O . GLU A 1 95 ? -3.908 -15.264 27.771 1.00 51.03 95 GLU A O 1
#

Organism: NCBI:txid629263

Secondary structure (DSSP, 8-state):
-TTHHHHHHHHHHHTTS-TTHHHH-S-GGG----HHHHHHHHHHHHHHHHHHHHTTT-------S-EEEEEEETTEEEEEETTS-EEEEEPPPP-

Foldseek 3Di:
DVCLVLVVQVVCVVVVVDVCVVVVPDRSVPDDDDPVVVVVVVVVVVVVVQVVCVVVVDHDDDDDFAFPDWDADPQGIWTAGPVGDIDTDGDPDDD

Radius of gyration: 19.21 Å; chains: 1; bounding box: 39×33×49 Å

pLDDT: mean 93.23, std 7.25, range [51.03, 98.38]

InterPro domains:
  IPR038732 FAD-dependent urate hydroxylase HpyO/Asp monooxygenase CreE-like, FAD/NAD(P)-binding domain [PF13454] (2-88)